Protein AF-A0A657PNZ0-F1 (afdb_monomer_lite)

Organism: NCBI:txid2548426

Structure (mmCIF, N/CA/C/O backbone):
data_AF-A0A657PNZ0-F1
#
_entry.id   AF-A0A657PNZ0-F1
#
loop_
_atom_site.group_PDB
_atom_site.id
_atom_site.type_symbol
_atom_site.label_atom_id
_atom_site.label_alt_id
_atom_site.label_comp_id
_atom_site.label_asym_id
_atom_site.label_entity_id
_atom_site.label_seq_id
_atom_site.pdbx_PDB_ins_code
_atom_site.Cartn_x
_atom_site.Cartn_y
_atom_site.Cartn_z
_atom_site.occupancy
_atom_site.B_iso_or_equiv
_atom_site.auth_seq_id
_atom_site.auth_comp_id
_atom_site.auth_asym_id
_atom_site.auth_atom_id
_atom_site.pdbx_PDB_model_num
ATOM 1 N N . PRO A 1 1 ? 2.898 -7.595 -14.607 1.00 86.19 1 PRO A N 1
ATOM 2 C CA . PRO A 1 1 ? 2.086 -7.488 -13.368 1.00 86.19 1 PRO A CA 1
ATOM 3 C C . PRO A 1 1 ? 1.712 -6.038 -13.023 1.00 86.19 1 PRO A C 1
ATOM 5 O O . PRO A 1 1 ? 0.545 -5.793 -12.738 1.00 86.19 1 PRO A O 1
ATOM 8 N N . TRP A 1 2 ? 2.651 -5.077 -13.080 1.00 91.25 2 TRP A N 1
ATOM 9 C CA . TRP A 1 2 ? 2.359 -3.686 -12.697 1.00 91.25 2 TRP A CA 1
ATOM 10 C C . TRP A 1 2 ? 1.338 -3.006 -13.599 1.00 91.25 2 TRP A C 1
ATOM 12 O O . TRP A 1 2 ? 0.412 -2.428 -13.062 1.00 91.25 2 TRP A O 1
ATOM 22 N N . ALA A 1 3 ? 1.444 -3.123 -14.927 1.00 89.12 3 ALA A N 1
ATOM 23 C CA . ALA A 1 3 ? 0.489 -2.495 -15.846 1.00 89.12 3 ALA A CA 1
ATOM 24 C C . ALA A 1 3 ? -0.962 -2.922 -15.556 1.00 89.12 3 ALA A C 1
ATOM 26 O O . ALA A 1 3 ? -1.798 -2.077 -15.271 1.00 89.12 3 ALA A O 1
ATOM 27 N N . GLU A 1 4 ? -1.235 -4.231 -15.511 1.00 91.00 4 GLU A N 1
ATOM 28 C CA . GLU A 1 4 ? -2.559 -4.767 -15.155 1.00 91.00 4 GLU A CA 1
ATOM 29 C C . GLU A 1 4 ? -3.035 -4.294 -13.776 1.00 91.00 4 GLU A C 1
ATOM 31 O O . GLU A 1 4 ? -4.192 -3.916 -13.613 1.00 91.00 4 GLU A O 1
ATOM 36 N N . THR A 1 5 ? -2.142 -4.302 -12.782 1.00 93.50 5 THR A N 1
ATOM 37 C CA . THR A 1 5 ? -2.485 -3.921 -11.404 1.00 93.50 5 THR A CA 1
ATOM 38 C C . THR A 1 5 ? -2.739 -2.418 -11.290 1.00 93.50 5 THR A C 1
ATOM 40 O O . THR A 1 5 ? -3.667 -2.018 -10.597 1.00 93.50 5 THR A O 1
ATOM 43 N N . LEU A 1 6 ? -1.970 -1.586 -11.998 1.00 92.12 6 LEU A N 1
ATOM 44 C CA . LEU A 1 6 ? -2.202 -0.147 -12.106 1.00 92.12 6 LEU A CA 1
ATOM 45 C C . LEU A 1 6 ? -3.529 0.121 -12.807 1.00 92.12 6 LEU A C 1
ATOM 47 O O . LEU A 1 6 ? -4.344 0.848 -12.262 1.00 92.12 6 LEU A O 1
ATOM 51 N N . THR A 1 7 ? -3.806 -0.513 -13.948 1.00 92.31 7 THR A N 1
ATOM 52 C CA . THR A 1 7 ? -5.093 -0.362 -14.642 1.00 92.31 7 THR A CA 1
ATOM 53 C C . THR A 1 7 ? -6.267 -0.762 -13.748 1.00 92.31 7 THR A C 1
ATOM 55 O O . THR A 1 7 ? -7.260 -0.040 -13.682 1.00 92.31 7 THR A O 1
ATOM 58 N N . ALA A 1 8 ? -6.154 -1.877 -13.021 1.00 92.44 8 ALA A N 1
ATOM 59 C CA . ALA A 1 8 ? -7.179 -2.306 -12.077 1.00 92.44 8 ALA A CA 1
ATOM 60 C C . ALA A 1 8 ? -7.349 -1.301 -10.926 1.00 92.44 8 ALA A C 1
ATOM 62 O O . ALA A 1 8 ? -8.474 -0.892 -10.642 1.00 92.44 8 ALA A O 1
ATOM 63 N N . ALA A 1 9 ? -6.252 -0.849 -10.312 1.00 92.19 9 ALA A N 1
ATOM 64 C CA . ALA A 1 9 ? -6.268 0.113 -9.211 1.00 92.19 9 ALA A CA 1
ATOM 65 C C . ALA A 1 9 ? -6.789 1.497 -9.636 1.00 92.19 9 ALA A C 1
ATOM 67 O O . ALA A 1 9 ? -7.493 2.143 -8.865 1.00 92.19 9 ALA A O 1
ATOM 68 N N . SER A 1 10 ? -6.486 1.945 -10.855 1.00 90.94 10 SER A N 1
ATOM 69 C CA . SER A 1 10 ? -6.935 3.224 -11.423 1.00 90.94 10 SER A CA 1
ATOM 70 C C . SER A 1 10 ? -8.339 3.159 -12.039 1.00 90.94 10 SER A C 1
ATOM 72 O O . SER A 1 10 ? -8.893 4.194 -12.400 1.00 90.94 10 SER A O 1
ATOM 74 N N . SER A 1 11 ? -8.944 1.972 -12.156 1.00 93.31 11 SER A N 1
ATOM 75 C CA . SER A 1 11 ? -10.342 1.832 -12.582 1.00 93.31 11 SER A CA 1
ATOM 76 C C . SER A 1 11 ? -11.304 2.454 -11.564 1.00 93.31 11 SER A C 1
ATOM 78 O O . SER A 1 11 ? -10.981 2.558 -10.383 1.00 93.31 11 SER A O 1
ATOM 80 N N . SER A 1 12 ? -12.525 2.801 -11.978 1.00 92.94 12 SER A N 1
ATOM 81 C CA . SER A 1 12 ? -13.552 3.329 -11.062 1.00 92.94 12 SER A CA 1
ATOM 82 C C . SER A 1 12 ? -13.819 2.401 -9.870 1.00 92.94 12 SER A C 1
ATOM 84 O O . SER A 1 12 ? -13.959 2.864 -8.739 1.00 92.94 12 SER A O 1
ATOM 86 N N . GLN A 1 13 ? -13.830 1.085 -10.103 1.00 94.75 13 GLN A N 1
ATOM 87 C CA . GLN A 1 13 ? -13.988 0.085 -9.050 1.00 94.75 13 GLN A CA 1
ATOM 88 C C . GLN A 1 13 ? -12.764 0.022 -8.125 1.00 94.75 13 GLN A C 1
ATOM 90 O O . GLN A 1 13 ? -12.925 -0.031 -6.906 1.00 94.75 13 GLN A O 1
ATOM 95 N N . GLY A 1 14 ? -11.550 0.047 -8.684 1.00 94.69 14 GLY A N 1
ATOM 96 C CA . GLY A 1 14 ? -10.308 0.062 -7.906 1.00 94.69 14 GLY A CA 1
ATOM 97 C C . GLY A 1 14 ? -10.187 1.312 -7.035 1.00 94.69 14 GLY A C 1
ATOM 98 O O . GLY A 1 14 ? -9.850 1.218 -5.857 1.00 94.69 14 GLY A O 1
ATOM 99 N N . GLN A 1 15 ? -10.567 2.468 -7.574 1.00 94.38 15 GLN A N 1
ATOM 100 C CA . GLN A 1 15 ? -10.616 3.732 -6.843 1.00 94.38 15 GLN A CA 1
ATOM 101 C C . GLN A 1 15 ? -11.634 3.692 -5.706 1.00 94.38 15 GLN A C 1
ATOM 103 O O . GLN A 1 15 ? -11.285 4.004 -4.572 1.00 94.38 15 GLN A O 1
ATOM 108 N N . ALA A 1 16 ? -12.852 3.206 -5.962 1.00 95.62 16 ALA A N 1
ATOM 109 C CA . ALA A 1 16 ? -13.857 3.043 -4.912 1.00 95.62 16 ALA A CA 1
ATOM 110 C C . ALA A 1 16 ? -13.376 2.113 -3.779 1.00 95.62 16 ALA A C 1
ATOM 112 O O . ALA A 1 16 ? -13.614 2.387 -2.598 1.00 95.62 16 ALA A O 1
ATOM 113 N N . PHE A 1 17 ? -12.662 1.035 -4.117 1.00 96.62 17 PHE A N 1
ATOM 114 C CA . PHE A 1 17 ? -12.047 0.137 -3.138 1.00 96.62 17 PHE A CA 1
ATOM 115 C C . PHE A 1 17 ? -10.968 0.845 -2.300 1.00 96.62 17 PHE A C 1
ATOM 117 O O . PHE A 1 17 ? -11.013 0.800 -1.067 1.00 96.62 17 PHE A O 1
ATOM 124 N N . LEU A 1 18 ? -10.026 1.541 -2.943 1.00 95.75 18 LEU A N 1
ATOM 125 C CA . LEU A 1 18 ? -8.942 2.251 -2.258 1.00 95.75 18 LEU A CA 1
ATOM 126 C C . LEU A 1 18 ? -9.456 3.428 -1.413 1.00 95.75 18 LEU A C 1
ATOM 128 O O . LEU A 1 18 ? -8.961 3.651 -0.307 1.00 95.75 18 LEU A O 1
ATOM 132 N N . ASP A 1 19 ? -10.487 4.137 -1.867 1.00 94.94 19 ASP A N 1
ATOM 133 C CA . ASP A 1 19 ? -11.139 5.195 -1.092 1.00 94.94 19 ASP A CA 1
ATOM 134 C C . ASP A 1 19 ? -11.899 4.643 0.117 1.00 94.94 19 ASP A C 1
ATOM 136 O O . ASP A 1 19 ? -11.891 5.254 1.188 1.00 94.94 19 ASP A O 1
ATOM 140 N N . THR A 1 20 ? -12.501 3.458 -0.004 1.00 95.81 20 THR A N 1
ATOM 141 C CA . THR A 1 20 ? -13.101 2.762 1.144 1.00 95.81 20 THR A CA 1
ATOM 142 C C . THR A 1 20 ? -12.033 2.431 2.185 1.00 95.81 20 THR A C 1
ATOM 144 O O . THR A 1 20 ? -12.210 2.719 3.370 1.00 95.81 20 THR A O 1
ATOM 147 N N . PHE A 1 21 ? -10.885 1.905 1.749 1.00 96.56 21 PHE A N 1
ATOM 148 C CA . PHE A 1 21 ? -9.746 1.661 2.633 1.00 96.56 21 PHE A CA 1
ATOM 149 C C . PHE A 1 21 ? -9.275 2.949 3.335 1.00 96.56 21 PHE A C 1
ATOM 151 O O . PHE A 1 21 ? -9.095 2.949 4.555 1.00 96.56 21 PHE A O 1
ATOM 158 N N . ARG A 1 22 ? -9.157 4.074 2.614 1.00 94.56 22 ARG A N 1
ATOM 159 C CA . ARG A 1 22 ? -8.825 5.384 3.212 1.00 94.56 22 ARG A CA 1
ATOM 160 C C . ARG A 1 22 ? -9.792 5.771 4.324 1.00 94.56 22 ARG A C 1
ATOM 162 O O . ARG A 1 22 ? -9.366 6.168 5.407 1.00 94.56 22 ARG A O 1
ATOM 169 N N . GLN A 1 23 ? -11.094 5.637 4.082 1.00 93.50 23 GLN A N 1
ATOM 170 C CA . GLN A 1 23 ? -12.116 5.981 5.072 1.00 93.50 23 GLN A CA 1
ATOM 171 C C . GLN A 1 23 ? -12.011 5.111 6.331 1.00 93.50 23 GLN A C 1
ATOM 173 O O . GLN A 1 23 ? -12.084 5.636 7.448 1.00 93.50 23 GLN A O 1
ATOM 178 N N . VAL A 1 24 ? -11.759 3.808 6.166 1.00 94.44 24 VAL A N 1
ATOM 179 C CA . VAL A 1 24 ? -11.509 2.893 7.290 1.00 94.44 24 VAL A CA 1
ATOM 180 C C . VAL A 1 24 ? -10.286 3.338 8.093 1.00 94.44 24 VAL A C 1
ATOM 182 O O . VAL A 1 24 ? -10.359 3.403 9.318 1.00 94.44 24 VAL A O 1
ATOM 185 N N . MET A 1 25 ? -9.191 3.722 7.431 1.00 93.62 25 MET A N 1
ATOM 186 C CA . MET A 1 25 ? -7.960 4.167 8.098 1.00 93.62 25 MET A CA 1
ATOM 187 C C . MET A 1 25 ? -8.097 5.510 8.833 1.00 93.62 25 MET A C 1
ATOM 189 O O . MET A 1 25 ? -7.360 5.761 9.789 1.00 93.62 25 MET A O 1
ATOM 193 N N . VAL A 1 26 ? -9.034 6.377 8.431 1.00 91.06 26 VAL A N 1
ATOM 194 C CA . VAL A 1 26 ? -9.308 7.658 9.112 1.00 91.06 26 VAL A CA 1
ATOM 195 C C . VAL A 1 26 ? -10.031 7.444 10.440 1.00 91.06 26 VAL A C 1
ATOM 197 O O . VAL A 1 26 ? -9.694 8.067 11.452 1.00 91.06 26 VAL A O 1
ATOM 200 N N . LYS A 1 27 ? -11.046 6.575 10.457 1.00 90.00 27 LYS A N 1
ATOM 201 C CA . LYS A 1 27 ? -11.859 6.325 11.651 1.00 90.00 27 LYS A CA 1
ATOM 202 C C . LYS A 1 27 ? -12.134 4.831 11.829 1.00 90.00 27 LYS A C 1
ATOM 204 O O . LYS A 1 27 ? -13.290 4.414 11.737 1.00 90.00 27 LYS A O 1
ATOM 209 N N . PRO A 1 28 ? -11.101 4.032 12.140 1.00 90.62 28 PRO A N 1
ATOM 210 C CA . PRO A 1 28 ? -11.305 2.613 12.328 1.00 90.62 28 PRO A CA 1
ATOM 211 C C . PRO A 1 28 ? -12.098 2.360 1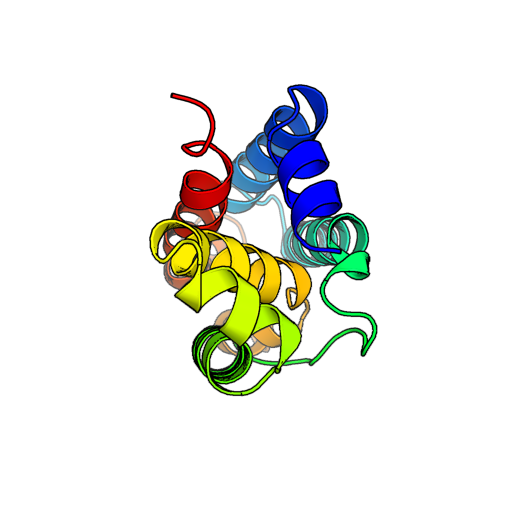3.617 1.00 90.62 28 PRO A C 1
ATOM 213 O O . PRO A 1 28 ? -11.844 3.019 14.635 1.00 90.62 28 PRO A O 1
ATOM 216 N N . PRO A 1 29 ? -13.066 1.428 13.598 1.00 87.94 29 PRO A N 1
ATOM 217 C CA . PRO A 1 29 ? -13.862 1.088 14.773 1.00 87.94 29 PRO A CA 1
ATOM 218 C C . PRO A 1 29 ? -13.037 0.338 15.830 1.00 87.94 29 PRO A C 1
ATOM 220 O O . PRO A 1 29 ? -13.167 0.624 17.019 1.00 87.94 29 PRO A O 1
ATOM 223 N N . ASN A 1 30 ? -12.165 -0.579 15.406 1.00 90.06 30 ASN A N 1
ATOM 224 C CA . ASN A 1 30 ? -11.263 -1.356 16.258 1.00 90.06 30 ASN A CA 1
ATOM 225 C C . ASN A 1 30 ? -10.013 -1.796 15.467 1.00 90.06 30 ASN A C 1
ATOM 227 O O . ASN A 1 30 ? -9.894 -1.497 14.278 1.00 90.06 30 ASN A O 1
ATOM 231 N N . GLN A 1 31 ? -9.083 -2.481 16.138 1.00 89.12 31 GLN A N 1
ATOM 232 C CA . GLN A 1 31 ? -7.821 -2.929 15.539 1.00 89.12 31 GLN A CA 1
ATOM 233 C C . GLN A 1 31 ? -8.011 -4.066 14.531 1.00 89.12 31 GLN A C 1
ATOM 235 O O . GLN A 1 31 ? -7.337 -4.069 13.503 1.00 89.12 31 GLN A O 1
ATOM 240 N N . ASP A 1 32 ? -8.961 -4.970 14.774 1.00 91.12 32 ASP A N 1
ATOM 241 C CA . ASP A 1 32 ? -9.247 -6.097 13.879 1.00 91.12 32 ASP A CA 1
ATOM 242 C C . ASP A 1 32 ? -9.676 -5.609 12.493 1.00 91.12 32 ASP A C 1
ATOM 244 O O . ASP A 1 32 ? -9.208 -6.106 11.474 1.00 91.12 32 ASP A O 1
ATOM 248 N N . VAL A 1 33 ? -10.507 -4.565 12.440 1.00 93.44 33 VAL A N 1
ATOM 249 C CA . VAL A 1 33 ? -10.930 -3.947 11.177 1.00 93.44 33 VAL A CA 1
ATOM 250 C C . VAL A 1 33 ? -9.755 -3.292 10.450 1.00 93.44 33 VAL A C 1
ATOM 252 O O . VAL A 1 33 ? -9.713 -3.334 9.224 1.00 93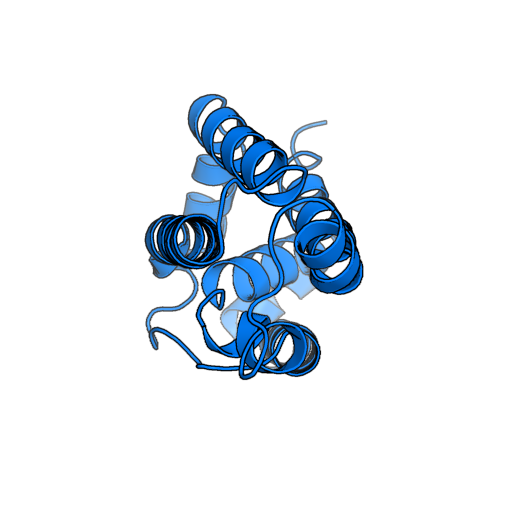.44 33 VAL A O 1
ATOM 255 N N . VAL A 1 34 ? -8.777 -2.729 11.168 1.00 93.94 34 VAL A N 1
ATOM 256 C CA . VAL A 1 34 ? -7.555 -2.195 10.540 1.00 93.94 34 VAL A CA 1
ATOM 257 C C . VAL A 1 34 ? -6.733 -3.328 9.938 1.00 93.94 34 VAL A C 1
ATOM 259 O O . VAL A 1 34 ? -6.329 -3.228 8.783 1.00 93.94 34 VAL A O 1
ATOM 262 N N . ALA A 1 35 ? -6.513 -4.410 10.688 1.00 94.12 35 ALA A N 1
ATOM 263 C CA . ALA A 1 35 ? -5.772 -5.572 10.206 1.00 94.12 35 ALA A CA 1
ATOM 264 C C . ALA A 1 35 ? -6.433 -6.175 8.954 1.00 94.12 35 ALA A C 1
ATOM 266 O O . ALA A 1 35 ? -5.777 -6.318 7.924 1.00 94.12 35 ALA A O 1
ATOM 267 N N . LEU A 1 36 ? -7.751 -6.398 8.995 1.00 96.12 36 LEU A N 1
ATOM 268 C CA . LEU A 1 36 ? -8.523 -6.895 7.854 1.00 96.12 36 LEU A CA 1
ATOM 269 C C . LEU A 1 36 ? -8.473 -5.949 6.648 1.00 96.12 36 LEU A C 1
ATOM 271 O O . LEU A 1 36 ? -8.400 -6.410 5.512 1.00 96.12 36 LEU A O 1
ATOM 275 N N . ALA A 1 37 ? -8.499 -4.633 6.869 1.00 96.94 37 ALA A N 1
ATOM 276 C CA . ALA A 1 37 ? -8.404 -3.656 5.789 1.00 96.94 37 ALA A CA 1
ATOM 277 C C . ALA A 1 37 ? -7.025 -3.685 5.106 1.00 96.94 37 ALA A C 1
ATOM 279 O O . ALA A 1 37 ? -6.952 -3.628 3.878 1.00 96.94 37 ALA A O 1
ATOM 280 N N . LEU A 1 38 ? -5.940 -3.816 5.877 1.00 97.25 38 LEU A N 1
ATOM 281 C CA . LEU A 1 38 ? -4.589 -3.989 5.335 1.00 97.25 38 LEU A CA 1
ATOM 282 C C . LEU A 1 38 ? -4.462 -5.299 4.551 1.00 97.25 38 LEU A C 1
ATOM 284 O O . LEU A 1 38 ? -3.965 -5.292 3.424 1.00 97.25 38 LEU A O 1
ATOM 288 N N . ASP A 1 39 ? -4.970 -6.399 5.110 1.00 97.12 39 ASP A N 1
ATOM 289 C CA . ASP A 1 39 ? -4.970 -7.711 4.460 1.00 97.12 39 ASP A CA 1
ATOM 290 C C . ASP A 1 39 ? -5.783 -7.703 3.157 1.00 97.12 39 ASP A C 1
ATOM 292 O O . ASP A 1 39 ? -5.366 -8.299 2.164 1.00 97.12 39 ASP A O 1
ATOM 296 N N . ALA A 1 40 ? -6.914 -6.991 3.124 1.00 97.62 40 ALA A N 1
ATOM 297 C CA . ALA A 1 40 ? -7.731 -6.843 1.925 1.00 97.62 40 ALA A CA 1
ATOM 298 C C . ALA A 1 40 ? -6.981 -6.103 0.808 1.00 97.62 40 ALA A C 1
ATOM 300 O O . ALA A 1 40 ? -7.024 -6.531 -0.347 1.00 97.62 40 ALA A O 1
ATOM 301 N N . VAL A 1 41 ? -6.258 -5.025 1.135 1.00 97.38 41 VAL A N 1
ATOM 302 C CA . VAL A 1 41 ? -5.416 -4.311 0.159 1.00 97.38 41 VAL A CA 1
ATOM 303 C C . VAL A 1 41 ? -4.270 -5.201 -0.326 1.00 97.38 41 VAL A C 1
ATOM 305 O O . VAL A 1 41 ? -4.055 -5.290 -1.537 1.00 97.38 41 VAL A O 1
ATOM 308 N N . ARG A 1 42 ? -3.589 -5.923 0.577 1.00 96.94 42 ARG A N 1
ATOM 309 C CA . ARG A 1 42 ? -2.558 -6.906 0.201 1.00 96.94 42 ARG A CA 1
ATOM 310 C C . ARG A 1 42 ? -3.114 -7.943 -0.769 1.00 96.94 42 ARG A C 1
ATOM 312 O O . ARG A 1 42 ? -2.515 -8.183 -1.814 1.00 96.94 42 ARG A O 1
ATOM 319 N N . ALA A 1 43 ? -4.258 -8.545 -0.449 1.00 96.00 43 ALA A N 1
ATOM 320 C CA . ALA A 1 43 ? -4.885 -9.564 -1.285 1.00 96.00 43 ALA A CA 1
ATOM 321 C C . ALA A 1 43 ? -5.242 -9.015 -2.674 1.00 96.00 43 ALA A C 1
ATOM 323 O O . ALA A 1 43 ? -4.933 -9.651 -3.687 1.00 96.00 43 ALA A O 1
ATOM 324 N N . HIS A 1 44 ? -5.816 -7.809 -2.727 1.00 94.94 44 HIS A N 1
ATOM 325 C CA . HIS A 1 44 ? -6.169 -7.127 -3.971 1.00 94.94 44 HIS A CA 1
ATOM 326 C C . HIS A 1 44 ? -4.947 -6.860 -4.868 1.00 94.94 44 HIS A C 1
ATOM 328 O O . HIS A 1 44 ? -5.039 -6.966 -6.089 1.00 94.94 44 HIS A O 1
ATOM 334 N N . LEU A 1 45 ? -3.788 -6.570 -4.268 1.00 95.81 45 LEU A N 1
ATOM 335 C CA . LEU A 1 45 ? -2.544 -6.234 -4.969 1.00 95.81 45 LEU A CA 1
ATOM 336 C C . LEU A 1 45 ? -1.517 -7.381 -4.994 1.00 95.81 45 LEU A C 1
ATOM 338 O O . LEU A 1 45 ? -0.367 -7.178 -5.378 1.00 95.81 45 LEU A O 1
ATOM 342 N N . SER A 1 46 ? -1.915 -8.604 -4.641 1.00 95.12 46 SER A N 1
ATOM 343 C CA . SER A 1 46 ? -1.020 -9.769 -4.512 1.00 95.12 46 SER A CA 1
ATOM 344 C C . SER A 1 46 ? -0.202 -10.083 -5.774 1.00 95.12 46 SER A C 1
ATOM 346 O O . SER A 1 46 ? 0.916 -10.587 -5.688 1.00 95.12 46 SER A O 1
ATOM 348 N N . ARG A 1 47 ? -0.697 -9.716 -6.964 1.00 94.44 47 ARG A N 1
ATOM 349 C CA . ARG A 1 47 ? -0.003 -9.923 -8.251 1.00 94.44 47 ARG A CA 1
ATOM 350 C C . ARG A 1 47 ? 1.355 -9.228 -8.358 1.00 94.44 47 ARG A C 1
ATOM 352 O O . ARG A 1 47 ? 2.189 -9.674 -9.143 1.00 94.44 47 ARG A O 1
ATOM 359 N N . VAL A 1 48 ? 1.572 -8.128 -7.635 1.00 94.44 48 VAL A N 1
ATOM 360 C CA . VAL A 1 48 ? 2.860 -7.406 -7.640 1.00 94.44 48 VAL A CA 1
ATOM 361 C C . VAL A 1 48 ? 3.805 -7.865 -6.528 1.00 94.44 48 VAL A C 1
ATOM 363 O O . VAL A 1 48 ? 4.907 -7.330 -6.419 1.00 94.44 48 VAL A O 1
ATOM 366 N N . ARG A 1 49 ? 3.392 -8.858 -5.728 1.00 94.88 49 ARG A N 1
ATOM 367 C CA . ARG A 1 49 ? 4.192 -9.505 -4.685 1.00 94.88 49 ARG A CA 1
ATOM 368 C C . ARG A 1 49 ? 3.897 -11.010 -4.624 1.00 94.88 49 ARG A C 1
ATOM 370 O O . ARG A 1 49 ? 3.260 -11.481 -3.681 1.00 94.88 49 ARG A O 1
ATOM 377 N N . PRO A 1 50 ? 4.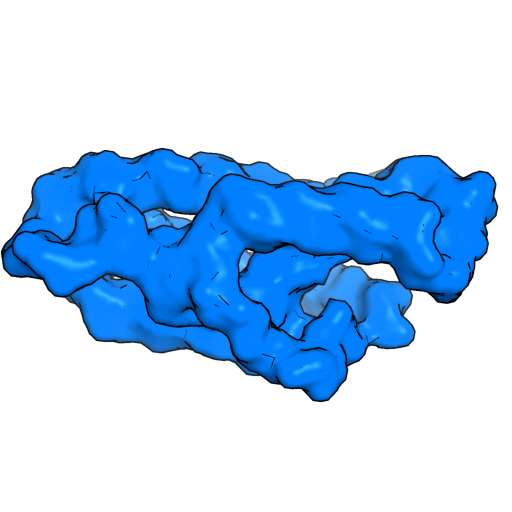347 -11.788 -5.625 1.00 92.94 50 PRO A N 1
ATOM 378 C CA . PRO A 1 50 ? 4.131 -13.235 -5.644 1.00 92.94 50 PRO A CA 1
ATOM 379 C C . PRO A 1 50 ? 4.856 -13.965 -4.502 1.00 92.94 50 PRO A C 1
ATOM 381 O O . PRO A 1 50 ? 4.532 -15.112 -4.215 1.00 92.94 50 PRO A O 1
ATOM 384 N N . GLU A 1 51 ? 5.806 -13.303 -3.836 1.00 93.44 51 GLU A N 1
ATOM 385 C CA . GLU A 1 51 ? 6.534 -13.836 -2.682 1.00 93.44 51 GLU A CA 1
ATOM 386 C C . GLU A 1 51 ? 5.662 -13.937 -1.414 1.00 93.44 51 GLU A C 1
ATOM 388 O O . GLU A 1 51 ? 6.030 -14.644 -0.479 1.00 93.44 51 GLU A O 1
ATOM 393 N N . GLY A 1 52 ? 4.503 -13.265 -1.382 1.00 93.25 52 GLY A N 1
ATOM 394 C CA . GLY A 1 52 ? 3.580 -13.270 -0.245 1.00 93.25 52 GLY A CA 1
ATOM 395 C C . GLY A 1 52 ? 3.804 -12.125 0.747 1.00 93.25 52 GLY A C 1
ATOM 396 O O . GLY A 1 52 ? 4.369 -11.091 0.402 1.00 93.25 52 GLY A O 1
ATOM 397 N N . ASP A 1 53 ? 3.295 -12.283 1.971 1.00 95.25 53 ASP A N 1
ATOM 398 C CA . ASP A 1 53 ? 3.410 -11.278 3.036 1.00 95.25 53 ASP A CA 1
ATOM 399 C C . ASP A 1 53 ? 4.869 -11.166 3.521 1.00 95.25 53 ASP A C 1
ATOM 401 O O . ASP A 1 53 ? 5.418 -12.163 3.994 1.00 95.25 53 ASP A O 1
ATOM 405 N N . PRO A 1 54 ? 5.512 -9.987 3.415 1.00 96.06 54 PRO A N 1
ATOM 406 C CA . PRO A 1 54 ? 6.888 -9.816 3.860 1.00 96.06 54 PRO A CA 1
ATOM 407 C C . PRO A 1 54 ? 7.015 -9.636 5.387 1.00 96.06 54 PRO A C 1
ATOM 409 O O . PRO A 1 54 ? 8.137 -9.651 5.886 1.00 96.06 54 PRO A O 1
ATOM 412 N N . ASP A 1 55 ? 5.908 -9.437 6.121 1.00 96.62 55 ASP A N 1
ATOM 413 C CA . ASP A 1 55 ? 5.864 -9.143 7.569 1.00 96.62 55 ASP A CA 1
ATOM 414 C C . ASP A 1 55 ? 6.843 -8.030 8.008 1.00 96.62 55 ASP A C 1
ATOM 416 O O . ASP A 1 55 ? 7.523 -8.112 9.033 1.00 96.62 55 ASP A O 1
ATOM 420 N N . LEU A 1 56 ? 6.920 -6.963 7.208 1.00 97.62 56 LEU A N 1
ATOM 421 C CA . LEU A 1 56 ? 7.782 -5.805 7.451 1.00 97.62 56 LEU A CA 1
ATOM 422 C C . LEU A 1 56 ? 7.019 -4.653 8.108 1.00 97.62 56 LEU A C 1
ATOM 424 O O . LEU A 1 56 ? 5.815 -4.475 7.906 1.00 97.62 56 LEU A O 1
ATOM 428 N N . ASP A 1 57 ? 7.741 -3.827 8.869 1.00 97.44 57 ASP A N 1
ATOM 429 C CA . ASP A 1 57 ? 7.218 -2.532 9.291 1.00 97.44 57 ASP A CA 1
ATOM 430 C C . ASP A 1 57 ? 7.185 -1.526 8.126 1.00 97.44 57 ASP A C 1
ATOM 432 O O . ASP A 1 57 ? 7.720 -1.758 7.038 1.00 97.44 57 ASP A O 1
ATOM 436 N N . TYR A 1 58 ? 6.507 -0.393 8.330 1.00 96.94 58 TYR A N 1
ATOM 437 C CA . TYR A 1 58 ? 6.306 0.574 7.251 1.00 96.94 58 TYR A CA 1
ATOM 438 C C . TYR A 1 58 ? 7.623 1.170 6.703 1.00 96.94 58 TYR A C 1
ATOM 440 O O . TYR A 1 58 ? 7.780 1.197 5.481 1.00 96.94 58 TYR A O 1
ATOM 448 N N . PRO A 1 59 ? 8.593 1.613 7.532 1.00 97.44 59 PRO A N 1
ATOM 449 C CA . PRO A 1 59 ? 9.896 2.054 7.030 1.00 97.44 59 PRO A CA 1
ATOM 450 C C . PRO A 1 59 ? 10.635 0.988 6.210 1.00 97.44 59 PRO A C 1
ATOM 452 O O . PRO A 1 59 ? 11.188 1.313 5.157 1.00 97.44 59 PRO A O 1
ATOM 455 N N . ALA A 1 60 ? 10.615 -0.274 6.645 1.00 98.19 60 ALA A N 1
ATOM 456 C CA . ALA A 1 60 ? 11.250 -1.366 5.917 1.00 98.19 60 ALA A CA 1
ATOM 457 C C . ALA A 1 60 ? 10.552 -1.659 4.579 1.00 98.19 60 ALA A C 1
ATOM 459 O O . ALA A 1 60 ? 11.238 -1.903 3.590 1.00 98.19 60 ALA A O 1
ATOM 460 N N . LEU A 1 61 ? 9.218 -1.552 4.498 1.00 98.00 61 LEU A N 1
ATOM 461 C CA . LEU A 1 61 ? 8.493 -1.649 3.221 1.00 98.00 61 LEU A CA 1
ATOM 462 C C . LEU A 1 61 ? 8.880 -0.543 2.238 1.00 98.00 61 LEU A C 1
ATOM 464 O O . LEU A 1 61 ? 9.009 -0.799 1.044 1.00 98.00 61 LEU A O 1
ATOM 468 N N . VAL A 1 62 ? 9.058 0.689 2.721 1.00 98.38 62 VAL A N 1
ATOM 469 C CA . VAL A 1 62 ? 9.491 1.807 1.869 1.00 98.38 62 VAL A CA 1
ATOM 470 C C . VAL A 1 62 ? 10.895 1.549 1.321 1.00 98.38 62 VAL A C 1
ATOM 472 O O . VAL A 1 62 ? 11.130 1.747 0.129 1.00 98.38 62 VAL A O 1
ATOM 475 N N . ALA A 1 63 ? 11.815 1.078 2.167 1.00 98.38 63 ALA A N 1
ATOM 476 C CA . ALA A 1 63 ? 13.167 0.725 1.746 1.00 98.38 63 ALA A CA 1
ATOM 477 C C . ALA A 1 63 ? 13.171 -0.441 0.742 1.00 98.38 63 ALA A C 1
ATOM 479 O O . ALA A 1 63 ? 13.826 -0.349 -0.295 1.00 98.38 63 ALA A O 1
ATOM 480 N N . GLU A 1 64 ? 12.391 -1.494 1.004 1.00 98.12 64 GLU A N 1
ATOM 481 C CA . GLU A 1 64 ? 12.254 -2.646 0.106 1.00 98.12 64 GLU A CA 1
ATOM 482 C C . GLU A 1 64 ? 11.674 -2.245 -1.250 1.00 98.12 64 GLU A C 1
ATOM 484 O O . GLU A 1 64 ? 12.166 -2.691 -2.281 1.00 98.12 64 GLU A O 1
ATOM 489 N N . ALA A 1 65 ? 10.680 -1.357 -1.281 1.00 98.00 65 ALA A N 1
ATOM 490 C CA . ALA A 1 65 ? 10.098 -0.874 -2.526 1.00 98.00 65 ALA A CA 1
ATOM 491 C C . ALA A 1 65 ? 11.098 -0.069 -3.374 1.00 98.00 65 ALA A C 1
ATOM 493 O O . ALA A 1 65 ? 11.137 -0.233 -4.595 1.00 98.00 65 ALA A O 1
ATOM 494 N N . ALA A 1 66 ? 11.923 0.767 -2.738 1.00 97.88 66 ALA A N 1
ATOM 495 C CA . ALA A 1 66 ? 12.980 1.512 -3.419 1.00 97.88 66 ALA A CA 1
ATOM 496 C C . ALA A 1 66 ? 14.099 0.587 -3.931 1.00 97.88 66 ALA A C 1
ATOM 498 O O . ALA A 1 66 ? 14.606 0.763 -5.039 1.00 97.88 66 ALA A O 1
ATOM 499 N N . GLU A 1 67 ? 14.473 -0.429 -3.150 1.00 97.69 67 GLU A N 1
ATOM 500 C CA . GLU A 1 67 ? 15.427 -1.450 -3.584 1.00 97.69 67 GLU A CA 1
ATOM 501 C C . GLU A 1 67 ? 14.873 -2.266 -4.757 1.00 97.69 67 GLU A C 1
ATOM 503 O O . GLU A 1 67 ? 15.585 -2.525 -5.728 1.00 97.69 67 GLU A O 1
ATOM 508 N N . TYR A 1 68 ? 13.586 -2.608 -4.710 1.00 96.06 68 TYR A N 1
ATOM 509 C CA . TYR A 1 68 ? 12.898 -3.339 -5.763 1.00 96.06 68 TYR A CA 1
ATOM 510 C C . TYR A 1 68 ? 12.947 -2.591 -7.099 1.00 96.06 68 TYR A C 1
ATOM 512 O O . TYR A 1 68 ? 13.348 -3.170 -8.105 1.00 96.06 68 TYR A O 1
ATOM 520 N N . THR A 1 69 ? 12.642 -1.289 -7.121 1.00 95.94 69 THR A N 1
ATOM 521 C CA . THR A 1 69 ? 12.737 -0.478 -8.351 1.00 95.94 69 THR A CA 1
ATOM 522 C C . THR A 1 69 ? 14.169 -0.197 -8.806 1.00 95.94 69 THR A C 1
ATOM 524 O O . THR A 1 69 ? 14.363 0.281 -9.922 1.00 95.94 69 THR A O 1
ATOM 527 N N . ALA A 1 70 ? 15.175 -0.476 -7.973 1.00 95.00 70 ALA A N 1
ATOM 528 C CA . ALA A 1 70 ? 16.588 -0.337 -8.319 1.00 95.00 70 ALA A CA 1
ATOM 529 C C . ALA A 1 70 ? 17.245 -1.652 -8.774 1.00 95.00 70 ALA A C 1
ATOM 531 O O . ALA A 1 70 ? 18.245 -1.611 -9.489 1.00 95.00 70 ALA A O 1
ATOM 532 N N . ARG A 1 71 ? 16.732 -2.810 -8.337 1.00 94.94 71 ARG A N 1
ATOM 533 C CA . ARG A 1 71 ? 17.395 -4.113 -8.527 1.00 94.94 71 ARG A CA 1
ATOM 534 C C . ARG A 1 71 ? 16.575 -5.146 -9.280 1.00 94.94 71 ARG A C 1
ATOM 536 O O . ARG A 1 71 ? 17.174 -5.993 -9.943 1.00 94.94 71 ARG A O 1
ATOM 543 N N . ASP A 1 72 ? 15.245 -5.116 -9.194 1.00 95.88 72 ASP A N 1
ATOM 544 C CA . ASP A 1 72 ? 14.439 -6.012 -10.018 1.00 95.88 72 ASP A CA 1
ATOM 545 C C . ASP A 1 72 ? 14.599 -5.603 -11.480 1.00 95.88 72 ASP A C 1
ATOM 547 O O . ASP A 1 72 ? 14.310 -4.469 -11.862 1.00 95.88 72 ASP A O 1
ATOM 551 N N . ARG A 1 73 ? 15.079 -6.538 -12.304 1.00 94.69 73 ARG A N 1
ATOM 552 C CA . ARG A 1 73 ? 15.414 -6.266 -13.703 1.00 94.69 73 ARG A CA 1
ATOM 553 C C . ARG A 1 73 ? 14.237 -5.654 -14.461 1.00 94.69 73 ARG A C 1
ATOM 555 O O . ARG A 1 73 ? 14.422 -4.679 -15.179 1.00 94.69 73 ARG A O 1
ATOM 562 N N . ARG A 1 74 ? 13.035 -6.215 -14.302 1.00 93.31 74 ARG A N 1
ATOM 563 C CA . ARG A 1 74 ? 11.851 -5.763 -15.040 1.00 93.31 74 ARG A CA 1
ATOM 564 C C . ARG A 1 74 ? 11.360 -4.415 -14.515 1.00 93.31 74 ARG A C 1
ATOM 566 O O . ARG A 1 74 ? 10.939 -3.583 -15.310 1.00 93.31 74 ARG A O 1
ATOM 573 N N . ALA A 1 75 ? 11.418 -4.191 -13.202 1.00 93.31 75 ALA A N 1
ATOM 574 C CA . ALA A 1 75 ? 11.031 -2.915 -12.608 1.00 93.31 75 ALA A CA 1
ATOM 575 C C . ALA A 1 75 ? 11.984 -1.801 -13.054 1.00 93.31 75 ALA A C 1
ATOM 577 O O . ALA A 1 75 ? 11.526 -0.733 -13.455 1.00 93.31 7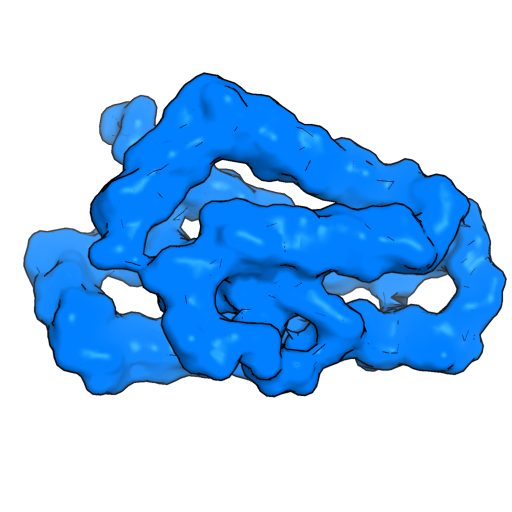5 ALA A O 1
ATOM 578 N N . CYS A 1 76 ? 13.289 -2.082 -13.039 1.00 94.25 76 CYS A N 1
ATOM 579 C CA . CYS A 1 76 ? 14.336 -1.179 -13.499 1.00 94.25 76 CYS A CA 1
ATOM 580 C C . CYS A 1 76 ? 14.137 -0.810 -14.977 1.00 94.25 76 CYS A C 1
ATOM 582 O O . CYS A 1 76 ? 13.986 0.366 -15.290 1.00 94.25 76 CYS A O 1
ATOM 584 N N . GLU A 1 77 ? 13.976 -1.803 -15.863 1.00 94.75 77 GLU A N 1
ATOM 585 C CA . GLU A 1 77 ? 13.699 -1.583 -17.293 1.00 94.75 77 GLU A CA 1
ATOM 586 C C . GLU A 1 77 ? 12.444 -0.709 -17.516 1.00 94.75 77 GLU A C 1
ATOM 588 O O . GLU A 1 77 ? 12.453 0.200 -18.348 1.00 94.75 77 GLU A O 1
ATOM 593 N N . CYS A 1 78 ? 11.360 -0.929 -16.758 1.00 92.75 78 CYS A N 1
ATOM 594 C CA . CYS A 1 78 ? 10.159 -0.091 -16.843 1.00 92.75 78 CYS A CA 1
ATOM 595 C C . CYS A 1 78 ? 10.407 1.357 -16.396 1.00 92.75 78 CYS A C 1
ATOM 597 O O . CYS A 1 78 ? 9.887 2.287 -17.015 1.00 92.75 78 CYS A O 1
ATOM 599 N N . VAL A 1 79 ? 11.164 1.552 -15.316 1.00 94.88 79 VAL A N 1
ATOM 600 C CA . VAL A 1 79 ? 11.469 2.881 -14.777 1.00 94.88 79 VAL A CA 1
ATOM 601 C C . VAL A 1 79 ? 12.449 3.639 -15.671 1.00 94.88 79 VAL A C 1
ATOM 603 O O . VAL A 1 79 ? 12.288 4.845 -15.833 1.00 94.88 79 VAL A O 1
ATOM 606 N N . ASP A 1 80 ? 13.408 2.961 -16.294 1.00 94.62 80 ASP A N 1
ATOM 607 C CA . ASP A 1 80 ? 14.345 3.581 -17.234 1.00 94.62 80 ASP A CA 1
ATOM 608 C C . ASP A 1 80 ? 13.626 4.096 -18.489 1.00 94.62 80 ASP A C 1
ATOM 610 O O . ASP A 1 80 ? 13.917 5.190 -18.974 1.00 94.62 80 ASP A O 1
ATOM 614 N N . LEU A 1 81 ? 12.638 3.344 -18.987 1.00 94.75 81 LEU A N 1
ATOM 615 C CA . LEU A 1 81 ? 11.812 3.756 -20.126 1.00 94.75 81 LEU A CA 1
ATOM 616 C C . LEU A 1 81 ? 10.810 4.863 -19.771 1.00 94.75 81 LEU A C 1
ATOM 618 O O . LEU A 1 81 ? 10.490 5.699 -20.615 1.00 94.75 81 LEU A O 1
ATOM 622 N N . MET A 1 82 ? 10.291 4.865 -18.542 1.00 93.44 82 MET A N 1
ATOM 623 C CA . MET A 1 82 ? 9.313 5.846 -18.073 1.00 93.44 82 MET A CA 1
ATOM 624 C C . MET A 1 82 ? 9.573 6.199 -16.599 1.00 93.44 82 MET A C 1
ATOM 626 O O . MET A 1 82 ? 8.932 5.638 -15.703 1.00 93.44 82 MET A O 1
ATOM 630 N N . PRO A 1 83 ? 10.456 7.179 -16.317 1.00 92.25 83 PRO A N 1
ATOM 631 C CA . PRO A 1 83 ? 10.843 7.535 -14.947 1.00 92.25 83 PRO A CA 1
ATOM 632 C C . PRO A 1 83 ? 9.667 7.917 -14.040 1.00 92.25 83 PRO A C 1
ATOM 634 O O . PRO A 1 83 ? 9.706 7.679 -12.831 1.00 92.25 83 PRO A O 1
ATOM 637 N N . GLY A 1 84 ? 8.584 8.445 -14.624 1.00 90.25 84 GLY A N 1
ATOM 638 C CA . GLY A 1 84 ? 7.342 8.766 -13.916 1.00 90.25 84 GLY A CA 1
ATOM 639 C C . GLY A 1 84 ? 6.659 7.563 -13.246 1.00 90.25 84 GLY A C 1
ATOM 640 O O . GLY A 1 84 ? 5.927 7.751 -12.276 1.00 90.25 84 GLY A O 1
ATOM 641 N N . LEU A 1 85 ? 6.933 6.327 -13.689 1.00 91.88 85 LEU A N 1
ATOM 642 C CA . LEU A 1 85 ? 6.348 5.112 -13.107 1.00 91.88 85 LEU A CA 1
ATOM 643 C C . LEU A 1 85 ? 6.987 4.699 -11.779 1.00 91.88 85 LEU A C 1
ATOM 645 O O . LEU A 1 85 ? 6.371 3.931 -11.039 1.00 91.88 85 LEU A O 1
ATOM 649 N N . ARG A 1 86 ? 8.184 5.202 -11.438 1.00 95.38 86 ARG A N 1
ATOM 650 C CA . ARG A 1 86 ? 8.911 4.791 -10.222 1.00 95.38 86 ARG A CA 1
ATOM 651 C C . ARG A 1 86 ? 8.033 4.894 -8.978 1.00 95.38 86 ARG A C 1
ATOM 653 O O . ARG A 1 86 ? 7.843 3.910 -8.269 1.00 95.38 86 ARG A O 1
ATOM 660 N N . GLY A 1 87 ? 7.418 6.059 -8.769 1.00 95.12 87 GLY A N 1
ATOM 661 C CA . GLY A 1 87 ? 6.569 6.297 -7.604 1.00 95.12 87 GLY A CA 1
ATOM 662 C C . GLY A 1 87 ? 5.313 5.421 -7.572 1.00 95.12 87 GLY A C 1
ATOM 663 O O . GLY A 1 87 ? 4.835 5.086 -6.489 1.00 95.12 87 GLY A O 1
ATOM 664 N N . GLN A 1 88 ? 4.784 5.026 -8.732 1.00 95.44 88 GLN A N 1
ATOM 665 C CA . GLN A 1 88 ? 3.623 4.141 -8.835 1.00 95.44 88 GLN A CA 1
ATOM 666 C C . GLN A 1 88 ? 3.988 2.691 -8.518 1.00 95.44 88 GLN A C 1
ATOM 668 O O . GLN A 1 88 ? 3.288 2.046 -7.739 1.00 95.44 88 GLN A O 1
ATOM 673 N N . ILE A 1 89 ? 5.106 2.199 -9.059 1.00 95.88 89 ILE A N 1
ATOM 674 C CA . ILE A 1 89 ? 5.608 0.848 -8.785 1.00 95.88 89 ILE A CA 1
ATOM 675 C C . ILE A 1 89 ? 5.976 0.711 -7.305 1.00 95.88 89 ILE A C 1
ATOM 677 O O . ILE A 1 89 ? 5.571 -0.262 -6.673 1.00 95.88 89 ILE A O 1
ATOM 681 N N . GLU A 1 90 ? 6.653 1.706 -6.726 1.00 97.56 90 GLU A N 1
ATOM 682 C CA . GLU A 1 90 ? 6.960 1.729 -5.292 1.00 97.56 90 GLU A CA 1
ATOM 683 C C . GLU A 1 90 ? 5.685 1.724 -4.445 1.00 97.56 90 GLU A C 1
ATOM 685 O O . GLU A 1 90 ? 5.574 0.946 -3.502 1.00 97.56 90 GLU A O 1
ATOM 690 N N . SER A 1 91 ? 4.682 2.530 -4.810 1.00 97.62 91 SER A N 1
ATOM 691 C CA . SER A 1 91 ? 3.406 2.576 -4.081 1.00 97.62 91 SER A CA 1
ATOM 692 C C . SER A 1 91 ? 2.658 1.247 -4.155 1.00 97.62 91 SER A C 1
ATOM 694 O O . SER A 1 91 ? 2.160 0.773 -3.138 1.00 97.62 91 SER A O 1
ATOM 696 N N . LEU A 1 92 ? 2.618 0.605 -5.326 1.00 96.75 92 LEU A N 1
ATOM 697 C CA . LEU A 1 92 ? 2.064 -0.742 -5.467 1.00 96.75 92 LEU A CA 1
ATOM 698 C C . LEU A 1 92 ? 2.829 -1.758 -4.616 1.00 96.75 92 LEU A C 1
ATOM 700 O O . LEU A 1 92 ? 2.212 -2.584 -3.944 1.00 96.75 92 LEU A O 1
ATOM 704 N N . ARG A 1 93 ? 4.164 -1.687 -4.608 1.00 97.44 93 ARG A N 1
ATOM 705 C CA . ARG A 1 93 ? 5.006 -2.602 -3.835 1.00 97.44 93 ARG A CA 1
ATOM 706 C C . ARG A 1 93 ? 4.782 -2.427 -2.329 1.00 97.44 93 ARG A C 1
ATOM 708 O O . ARG A 1 93 ? 4.578 -3.429 -1.647 1.00 97.44 93 ARG A O 1
ATOM 715 N N . ILE A 1 94 ? 4.683 -1.193 -1.831 1.00 98.31 94 ILE A N 1
ATOM 716 C CA . ILE A 1 94 ? 4.339 -0.890 -0.430 1.00 98.31 94 ILE A CA 1
ATOM 717 C C . ILE A 1 94 ? 2.942 -1.418 -0.083 1.00 98.31 94 ILE A C 1
ATOM 719 O O . ILE A 1 94 ? 2.789 -2.165 0.880 1.00 98.31 94 ILE A O 1
ATOM 723 N N . LEU A 1 95 ? 1.920 -1.073 -0.875 1.00 97.81 95 LEU A N 1
ATOM 724 C CA . LEU A 1 95 ? 0.530 -1.452 -0.592 1.00 97.81 95 LEU A CA 1
ATOM 725 C C . LEU A 1 95 ? 0.307 -2.976 -0.669 1.00 97.81 95 LEU A C 1
ATOM 727 O O . LEU A 1 95 ? -0.484 -3.529 0.089 1.00 97.81 95 LEU A O 1
ATOM 731 N N . SER A 1 96 ? 1.041 -3.675 -1.536 1.00 97.69 96 SER A N 1
ATOM 732 C CA . SER A 1 96 ? 1.031 -5.145 -1.595 1.00 97.69 96 SER A CA 1
ATOM 733 C C . SER A 1 96 ? 1.774 -5.824 -0.440 1.00 97.69 96 SER A C 1
ATOM 735 O O . SER A 1 96 ? 1.666 -7.033 -0.283 1.00 97.69 96 SER A O 1
ATOM 737 N N . GLY A 1 97 ? 2.558 -5.081 0.345 1.00 97.69 97 GLY A N 1
ATOM 738 C CA . GLY A 1 97 ? 3.268 -5.589 1.521 1.00 97.69 97 GLY A CA 1
ATOM 739 C C . GLY A 1 97 ? 2.561 -5.295 2.843 1.00 97.69 97 GLY A C 1
ATOM 740 O O . GLY A 1 97 ? 3.134 -5.543 3.898 1.00 97.69 97 GLY A O 1
ATOM 741 N N . LEU A 1 98 ? 1.349 -4.731 2.810 1.00 97.50 98 LEU A N 1
ATOM 742 C CA . LEU A 1 98 ? 0.601 -4.420 4.026 1.00 97.50 98 LEU A CA 1
ATOM 743 C C . LEU A 1 98 ? 0.192 -5.696 4.769 1.00 97.50 98 LEU A C 1
ATOM 745 O O . LEU A 1 98 ? -0.128 -6.720 4.170 1.00 97.50 98 LEU A O 1
ATOM 749 N N . GLY A 1 99 ? 0.167 -5.615 6.094 1.00 94.25 99 GLY A N 1
ATOM 750 C CA . GLY A 1 99 ? -0.161 -6.735 6.966 1.00 94.25 99 GLY A CA 1
ATOM 751 C C . GLY A 1 99 ? 0.044 -6.373 8.428 1.00 94.25 99 GLY A C 1
ATOM 752 O O . GLY A 1 99 ? 0.152 -5.198 8.786 1.00 94.25 99 GLY A O 1
ATOM 753 N N . TYR A 1 100 ? 0.132 -7.376 9.297 1.00 92.81 100 TYR A N 1
ATOM 754 C CA . TYR A 1 100 ? 0.334 -7.118 10.722 1.00 92.81 100 TYR A CA 1
ATOM 755 C C . TYR A 1 100 ? 1.704 -6.482 11.028 1.00 92.81 100 TYR A C 1
ATOM 757 O O . TYR A 1 100 ? 1.807 -5.682 11.962 1.00 92.81 100 TYR A O 1
ATOM 765 N N . GLY A 1 101 ? 2.730 -6.749 10.210 1.00 95.31 101 GLY A N 1
ATOM 766 C CA . GLY A 1 101 ? 4.066 -6.154 10.329 1.00 95.31 101 GLY A CA 1
ATOM 767 C C . GLY A 1 101 ? 4.047 -4.629 10.462 1.00 95.31 101 GLY A C 1
ATOM 768 O O . GLY A 1 101 ? 4.668 -4.086 11.377 1.00 95.31 101 GLY A O 1
ATOM 769 N N . VAL A 1 102 ? 3.235 -3.931 9.654 1.00 95.50 102 VAL A N 1
ATOM 770 C CA . VAL A 1 102 ? 3.129 -2.460 9.712 1.00 95.50 102 VAL A CA 1
ATOM 771 C C . VAL A 1 102 ? 2.388 -1.954 10.949 1.00 95.50 102 VAL A C 1
ATOM 773 O O . VAL A 1 102 ? 2.647 -0.841 11.403 1.00 95.50 102 VAL A O 1
ATOM 776 N N . LEU A 1 103 ? 1.486 -2.756 11.522 1.00 93.12 103 LEU A N 1
ATOM 777 C CA . LEU A 1 103 ? 0.744 -2.402 12.735 1.00 93.12 103 LEU A CA 1
ATOM 778 C C . LEU A 1 103 ? 1.548 -2.655 14.002 1.00 93.12 103 LEU A C 1
ATOM 780 O O . LEU A 1 103 ? 1.334 -1.974 15.005 1.00 93.12 103 LEU A O 1
ATOM 784 N N . ARG A 1 104 ? 2.472 -3.616 13.975 1.00 92.62 104 ARG A N 1
ATOM 785 C CA . ARG A 1 104 ? 3.211 -4.088 15.149 1.00 92.62 104 ARG A CA 1
ATOM 786 C C . ARG A 1 104 ? 3.897 -2.954 15.932 1.00 92.62 104 ARG A C 1
ATOM 788 O O . ARG A 1 104 ? 3.671 -2.890 17.140 1.00 92.62 104 ARG A O 1
ATOM 795 N N . PRO A 1 105 ? 4.630 -2.000 15.322 1.00 91.88 105 PRO A N 1
ATOM 796 C CA . PRO A 1 105 ? 5.250 -0.901 16.074 1.00 91.88 105 PRO A CA 1
ATOM 797 C C . PRO A 1 105 ? 4.236 0.065 16.703 1.00 91.88 105 PRO A C 1
ATOM 799 O O . PRO A 1 105 ? 4.555 0.806 17.630 1.00 91.88 105 PRO A O 1
ATOM 802 N N . VAL A 1 106 ? 3.006 0.077 16.190 1.00 89.56 106 VAL A N 1
ATOM 803 C CA . VAL A 1 106 ? 1.967 1.044 16.550 1.00 89.56 106 VAL A CA 1
ATOM 804 C C . VAL A 1 106 ? 0.999 0.480 17.598 1.00 89.56 106 VAL A C 1
ATOM 806 O O . VAL A 1 106 ? 0.587 1.195 18.527 1.00 89.56 106 VAL A O 1
ATOM 809 N N . LEU A 1 107 ? 0.641 -0.800 17.454 1.00 84.75 107 LEU A N 1
ATOM 810 C CA . LEU A 1 107 ? -0.487 -1.436 18.133 1.00 84.75 107 LEU A CA 1
ATOM 811 C C . LEU A 1 107 ? -0.148 -2.696 18.947 1.00 84.75 107 LEU A C 1
ATOM 813 O O . LEU A 1 107 ? -0.999 -3.072 19.743 1.00 84.75 107 LEU A O 1
ATOM 817 N N . ARG A 1 108 ? 1.046 -3.310 18.827 1.00 79.12 108 ARG A N 1
ATOM 818 C CA . ARG A 1 108 ? 1.368 -4.635 19.424 1.00 79.12 108 ARG A CA 1
ATOM 819 C C . ARG A 1 108 ? 0.919 -4.814 20.880 1.00 79.12 108 ARG A C 1
ATOM 821 O O . ARG A 1 108 ? 0.339 -5.841 21.198 1.00 79.12 108 ARG A O 1
ATOM 828 N N . ASP A 1 109 ? 1.161 -3.819 21.729 1.00 77.44 109 ASP A N 1
ATOM 829 C CA . ASP A 1 109 ? 0.807 -3.858 23.158 1.00 77.44 109 ASP A CA 1
ATOM 830 C C . ASP A 1 109 ? -0.264 -2.814 23.510 1.00 77.44 109 ASP A C 1
ATOM 832 O O . ASP A 1 109 ? -0.335 -2.291 24.623 1.00 77.44 109 ASP A O 1
ATOM 836 N N . SER A 1 110 ? -1.074 -2.420 22.527 1.00 77.75 110 SER A N 1
ATOM 837 C CA . SER A 1 110 ? -2.034 -1.343 22.687 1.00 77.75 110 SER A CA 1
ATOM 838 C C . SER A 1 110 ? -3.448 -1.880 22.835 1.00 77.75 110 SER A C 1
ATOM 840 O O . SER A 1 110 ? -4.001 -2.448 21.909 1.00 77.75 110 SER A O 1
ATOM 842 N N . THR A 1 111 ? -4.104 -1.562 23.947 1.00 79.50 111 THR A N 1
ATOM 843 C CA . THR A 1 111 ? -5.569 -1.660 24.086 1.00 79.50 111 THR A CA 1
ATOM 844 C C . THR A 1 111 ? -6.270 -0.377 23.628 1.00 79.50 111 THR A C 1
ATOM 846 O O . THR A 1 111 ? -7.421 -0.116 23.978 1.00 79.50 111 THR A O 1
ATOM 849 N N . ALA A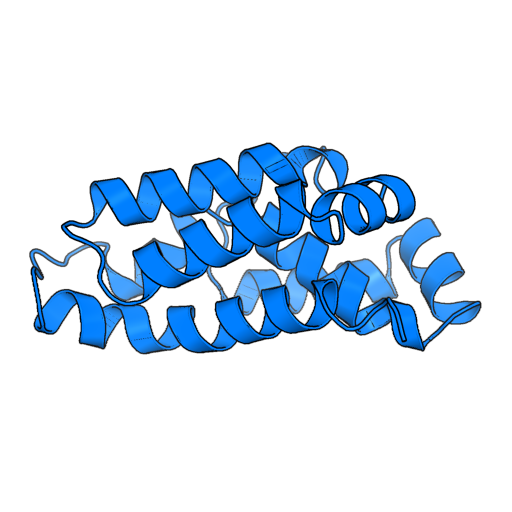 1 112 ? -5.565 0.482 22.881 1.00 82.69 112 ALA A N 1
ATOM 850 C CA . ALA A 1 112 ? -6.098 1.768 22.474 1.00 82.69 112 ALA A CA 1
ATOM 851 C C . ALA A 1 112 ? -7.321 1.577 21.578 1.00 82.69 112 ALA A C 1
ATOM 853 O O . ALA A 1 112 ? -7.265 0.878 20.568 1.00 82.69 112 ALA A O 1
ATOM 854 N N . ILE A 1 113 ? -8.389 2.284 21.933 1.00 82.00 113 ILE A N 1
ATOM 855 C CA . ILE A 1 113 ? -9.637 2.372 21.179 1.00 82.00 113 ILE A CA 1
ATOM 856 C C . ILE A 1 113 ? -9.947 3.836 20.855 1.00 82.00 113 ILE A C 1
ATOM 858 O O . ILE A 1 113 ? -9.364 4.765 21.428 1.00 82.00 113 ILE A O 1
ATOM 862 N N . GLY A 1 114 ? -10.866 4.057 19.915 1.00 85.56 114 GLY A N 1
ATOM 863 C CA . GLY A 1 114 ? -11.374 5.387 19.590 1.00 85.56 114 GLY A CA 1
ATOM 864 C C . GLY A 1 114 ? -10.265 6.398 19.267 1.00 85.56 114 GLY A C 1
ATOM 865 O O . GLY A 1 114 ? -9.434 6.180 18.386 1.00 85.56 114 GLY A O 1
ATOM 866 N N . SER A 1 115 ? -10.269 7.538 19.959 1.00 88.06 115 SER A N 1
ATOM 867 C CA . SER A 1 115 ? -9.364 8.668 19.695 1.00 88.06 115 SER A CA 1
ATOM 868 C C . SER A 1 115 ? -7.886 8.327 19.884 1.00 88.06 115 SER A C 1
ATOM 870 O O . SER A 1 115 ? -7.052 8.796 19.111 1.00 88.06 115 SER A O 1
ATOM 872 N N . LEU A 1 116 ? -7.561 7.486 20.871 1.00 89.31 116 LEU A N 1
ATOM 873 C CA . LEU A 1 116 ? -6.180 7.085 21.139 1.00 89.31 116 LEU A CA 1
ATOM 874 C C . LEU A 1 116 ?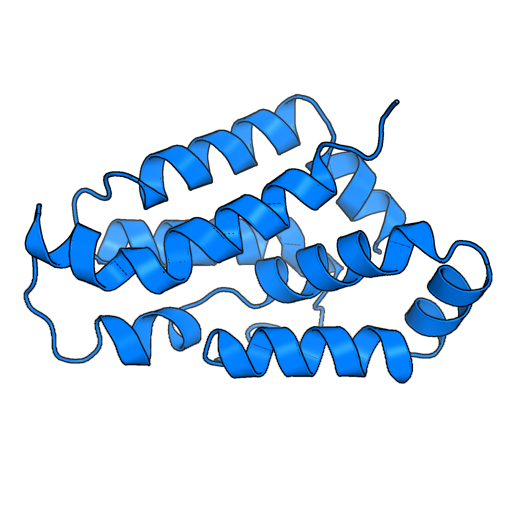 -5.639 6.175 20.028 1.00 89.31 116 LEU A C 1
ATOM 876 O O . LEU A 1 116 ? -4.507 6.362 19.586 1.00 89.31 116 LEU A O 1
ATOM 880 N N . MET A 1 117 ? -6.465 5.249 19.529 1.00 91.44 117 MET A N 1
ATOM 881 C CA . MET A 1 117 ? -6.109 4.384 18.399 1.00 91.44 117 MET A CA 1
ATOM 882 C C . MET A 1 117 ? -5.856 5.205 17.131 1.00 91.44 117 MET A C 1
ATOM 884 O O . MET A 1 117 ? -4.843 5.011 16.466 1.00 91.44 117 MET A O 1
ATOM 888 N N . ARG A 1 118 ? -6.721 6.189 16.837 1.00 91.00 118 ARG A N 1
ATOM 889 C CA . ARG A 1 118 ? -6.537 7.098 15.690 1.00 91.00 118 ARG A CA 1
ATOM 890 C C . ARG A 1 118 ? -5.225 7.877 15.768 1.00 91.00 118 ARG A C 1
ATOM 892 O O . ARG A 1 118 ? -4.515 7.970 14.774 1.00 91.00 118 ARG A O 1
ATOM 899 N N . LYS A 1 119 ? -4.868 8.391 16.951 1.00 91.38 119 LYS A N 1
ATOM 900 C CA . LYS A 1 119 ? -3.591 9.094 17.160 1.00 91.38 119 LYS A CA 1
ATOM 901 C C . LYS A 1 119 ? -2.390 8.173 16.934 1.00 91.38 119 LYS A C 1
ATOM 903 O O . LYS A 1 119 ? -1.407 8.592 16.338 1.00 91.38 119 LYS A O 1
ATOM 908 N N . LYS A 1 120 ? -2.484 6.918 17.381 1.00 91.25 120 LYS A N 1
ATOM 909 C CA . LYS A 1 120 ? -1.449 5.904 17.150 1.00 91.25 120 LYS A CA 1
ATOM 910 C C . LYS A 1 120 ? -1.300 5.556 15.670 1.00 91.25 120 LYS A C 1
ATOM 912 O O . LYS A 1 120 ? -0.174 5.434 15.218 1.00 91.25 120 LYS A O 1
ATOM 917 N N . LEU A 1 121 ? -2.397 5.450 14.921 1.00 92.56 121 LEU A N 1
ATOM 918 C CA . LEU A 1 121 ? -2.383 5.112 13.491 1.00 92.56 121 LEU A CA 1
ATOM 919 C C . LEU A 1 121 ? -1.969 6.262 12.567 1.00 92.56 121 LEU A C 1
ATOM 921 O O . LEU A 1 121 ? -1.560 6.002 11.440 1.00 92.56 121 LEU A O 1
ATOM 925 N N . GLN A 1 122 ? -2.023 7.515 13.027 1.00 91.06 122 GLN A N 1
ATOM 926 C CA . GLN A 1 122 ? -1.678 8.699 12.229 1.00 91.06 122 GLN A CA 1
ATOM 927 C C . GLN A 1 122 ? -0.344 8.595 11.450 1.00 91.06 122 GLN A C 1
ATOM 929 O O . GLN A 1 122 ? -0.336 8.991 10.280 1.00 91.06 122 GLN A O 1
ATOM 934 N N . PRO A 1 123 ? 0.757 8.050 12.015 1.00 92.12 123 PRO A N 1
ATOM 935 C CA . PRO A 1 123 ? 2.017 7.869 11.294 1.00 92.12 123 PRO A CA 1
ATOM 936 C C . PRO A 1 123 ? 1.917 6.924 10.089 1.00 92.12 123 PRO A C 1
ATOM 938 O O . PRO A 1 123 ? 2.769 6.992 9.214 1.00 92.12 123 PRO A O 1
ATOM 941 N N . LEU A 1 124 ? 0.893 6.065 10.022 1.00 93.81 124 LEU A N 1
ATOM 942 C CA . LEU A 1 124 ? 0.624 5.172 8.891 1.00 93.81 124 LEU A CA 1
ATOM 943 C C . LEU A 1 124 ? -0.432 5.745 7.942 1.00 93.81 124 LEU A C 1
ATOM 945 O O . LEU A 1 124 ? -0.286 5.636 6.728 1.00 93.81 124 LEU A O 1
ATOM 949 N N . THR A 1 125 ? -1.483 6.386 8.464 1.00 93.38 125 THR A N 1
ATOM 950 C CA . THR A 1 125 ? -2.603 6.876 7.642 1.00 93.38 125 THR A CA 1
ATOM 951 C C . THR A 1 125 ? -2.137 7.839 6.544 1.00 93.38 125 THR A C 1
ATOM 953 O O . THR A 1 125 ? -2.476 7.653 5.376 1.00 93.38 125 THR A O 1
ATOM 956 N N . ALA A 1 126 ? -1.329 8.850 6.885 1.00 92.31 126 ALA A N 1
ATOM 957 C CA . ALA A 1 126 ? -0.897 9.861 5.915 1.00 92.31 126 ALA A CA 1
ATOM 958 C C . ALA A 1 126 ? 0.034 9.302 4.811 1.00 92.31 126 ALA A C 1
ATOM 960 O O . ALA A 1 126 ? -0.220 9.566 3.627 1.00 92.31 126 ALA A O 1
ATOM 961 N N . PRO A 1 127 ? 1.063 8.491 5.129 1.00 95.38 127 PRO A N 1
ATOM 962 C CA . PRO A 1 127 ? 1.885 7.865 4.095 1.00 95.38 127 PRO A CA 1
ATOM 963 C C . PRO A 1 127 ? 1.115 6.892 3.190 1.00 95.38 127 PRO A C 1
ATOM 965 O O . PRO A 1 127 ? 1.317 6.895 1.975 1.00 95.38 127 PRO A O 1
ATOM 968 N N . LEU A 1 128 ? 0.169 6.120 3.736 1.00 96.19 128 LEU A N 1
ATOM 969 C CA . LEU A 1 128 ? -0.661 5.217 2.930 1.00 96.19 128 LEU A CA 1
ATOM 970 C C . LEU A 1 128 ? -1.602 5.980 1.991 1.00 96.19 128 LEU A C 1
ATOM 972 O O . LEU A 1 128 ? -1.764 5.594 0.834 1.00 96.19 128 LEU A O 1
ATOM 976 N N . HIS A 1 129 ? -2.166 7.106 2.436 1.00 95.25 129 HIS A N 1
ATOM 977 C CA . HIS A 1 129 ? -2.949 7.977 1.557 1.00 95.25 129 HIS A CA 1
ATOM 978 C C . HIS A 1 129 ? -2.103 8.519 0.401 1.00 95.25 129 HIS A C 1
ATOM 980 O O . HIS A 1 129 ? -2.571 8.505 -0.737 1.00 95.25 129 HIS A O 1
ATOM 986 N N . THR A 1 130 ? -0.853 8.906 0.671 1.00 95.19 130 THR A N 1
ATOM 987 C CA . THR A 1 130 ? 0.102 9.335 -0.365 1.00 95.19 130 THR A CA 1
ATOM 988 C C . THR A 1 130 ? 0.378 8.226 -1.383 1.00 95.19 130 THR A C 1
ATOM 990 O O . THR A 1 130 ? 0.408 8.494 -2.583 1.00 95.19 130 THR A O 1
ATOM 993 N N . CYS A 1 131 ? 0.549 6.979 -0.930 1.00 95.75 131 CYS A N 1
ATOM 994 C CA . CYS A 1 131 ? 0.727 5.835 -1.829 1.00 95.75 131 CYS A CA 1
ATOM 995 C C . CYS A 1 131 ? -0.484 5.669 -2.753 1.00 95.75 131 CYS A C 1
ATOM 997 O O . CYS A 1 131 ? -0.323 5.526 -3.961 1.00 95.75 131 CYS A O 1
ATOM 999 N N . ILE A 1 132 ? -1.697 5.759 -2.204 1.00 95.19 132 ILE A N 1
ATOM 1000 C CA . ILE A 1 132 ? -2.931 5.651 -2.990 1.00 95.19 132 ILE A CA 1
ATOM 1001 C C . ILE A 1 132 ? -3.049 6.805 -3.994 1.00 95.19 132 ILE A C 1
ATOM 1003 O O . ILE A 1 132 ? -3.354 6.552 -5.153 1.00 95.19 132 ILE A O 1
ATOM 1007 N N . ASP A 1 133 ? -2.721 8.045 -3.609 1.00 93.94 133 ASP A N 1
ATOM 1008 C CA . ASP A 1 133 ? -2.774 9.219 -4.501 1.00 93.94 133 ASP A CA 1
ATOM 1009 C C . ASP A 1 133 ? -1.875 9.067 -5.732 1.00 93.94 133 ASP A C 1
ATOM 1011 O O . ASP A 1 133 ? -2.168 9.597 -6.801 1.00 93.94 133 ASP A O 1
ATOM 1015 N N . ARG A 1 134 ? -0.761 8.345 -5.607 1.00 92.81 134 ARG A N 1
ATOM 1016 C CA . ARG A 1 134 ? 0.132 8.081 -6.741 1.00 92.81 134 ARG A CA 1
ATOM 1017 C C . ARG A 1 134 ? -0.495 7.124 -7.755 1.00 92.81 134 ARG A C 1
ATOM 1019 O O . ARG A 1 134 ? -0.181 7.214 -8.939 1.00 92.81 134 ARG A O 1
ATOM 1026 N N . LEU A 1 135 ? -1.407 6.255 -7.317 1.00 90.50 135 LEU A N 1
ATOM 1027 C CA . LEU A 1 135 ? -2.149 5.338 -8.187 1.00 90.50 135 LEU A CA 1
ATOM 1028 C C . LEU A 1 135 ? -3.342 6.013 -8.885 1.00 90.50 135 LEU A C 1
ATOM 1030 O O . LEU A 1 135 ? -3.844 5.486 -9.875 1.00 90.50 135 LEU A O 1
ATOM 1034 N N . THR A 1 136 ? -3.793 7.170 -8.390 1.00 73.69 136 THR A N 1
ATOM 1035 C CA . THR A 1 136 ? -4.948 7.901 -8.942 1.00 73.69 136 THR A CA 1
ATOM 1036 C C . THR A 1 136 ? -4.549 8.922 -10.012 1.00 73.69 136 THR A C 1
ATOM 1038 O O . THR A 1 136 ? -5.295 9.156 -10.956 1.00 73.69 136 THR A O 1
ATOM 1041 N N . ARG A 1 137 ? -3.348 9.513 -9.915 1.00 59.00 137 ARG A N 1
ATOM 1042 C CA . ARG A 1 137 ? -2.889 10.617 -10.787 1.00 59.00 137 ARG A CA 1
ATOM 1043 C C . ARG A 1 137 ? -2.268 10.186 -12.127 1.00 59.00 137 ARG A C 1
ATOM 1045 O O . ARG A 1 137 ? -1.628 10.998 -12.780 1.00 59.00 137 ARG A O 1
ATOM 1052 N N . GLY A 1 138 ? -2.434 8.927 -12.536 1.00 52.47 138 GLY A N 1
ATOM 1053 C CA . GLY A 1 138 ? -1.887 8.390 -13.793 1.00 52.47 138 GLY A CA 1
ATOM 1054 C C . GLY A 1 138 ? -2.756 8.604 -15.040 1.00 52.47 138 GLY A C 1
ATOM 1055 O O . GLY A 1 138 ? -2.379 8.142 -16.111 1.00 52.47 138 GLY A O 1
ATOM 1056 N N . THR A 1 139 ? -3.915 9.256 -14.913 1.00 40.81 139 THR A N 1
ATOM 1057 C CA . THR A 1 139 ? -4.871 9.489 -16.011 1.00 40.81 139 THR A CA 1
ATOM 1058 C C . THR A 1 139 ? -5.167 10.979 -16.194 1.00 40.81 139 THR A C 1
ATOM 1060 O O . THR A 1 139 ? -6.309 11.411 -16.027 1.00 40.81 139 THR A O 1
ATOM 1063 N N . ALA A 1 140 ? -4.140 11.769 -16.499 1.00 31.97 140 ALA A N 1
ATOM 1064 C CA . ALA A 1 140 ? -4.292 13.117 -17.042 1.00 31.97 140 ALA A CA 1
ATOM 1065 C C . ALA A 1 140 ? -3.318 13.304 -18.205 1.00 31.97 140 ALA A C 1
ATOM 1067 O O . ALA A 1 140 ? -2.124 12.983 -18.009 1.00 31.97 140 ALA A O 1
#

Radius of gyration: 14.88 Å; chains: 1; bounding box: 31×27×44 Å

Sequence (140 aa):
PWAETLTAASSSQGQAFLDTFRQVMVKPPNQDVVALALDAVRAHLSRVRPEGDPDLDYPALVAEAAEYTARDRRACECVDLMPGLRGQIESLRILSGLGYGVLRPVLRDSTAIGSLMRKKLQPLTAPLHTCIDRLTRGTA

Foldseek 3Di:
DLVVLLCCCQDPVNVVLLVVLLVCLQWPQDDVSVQVSLVVLLVSLVVLPVVAAPLAAQVVLLVVLLVCCVPVPVSVVVCVVPVLCSLLSSLSSSSNNGHVSNCCVQPVPDPDGGPRSSVSSVVPSVVNVVSSVSSNPPPD

Secondary structure (DSSP, 8-state):
-HHHHHHHHHSHHHHHHHHHHHHHHHS-SSHHHHHHHHHHHHHHTGGG-TT------HHHHHHHHHHHHHH-HHHHHHHHH-GGGHHHHHHHHHHTT-SHHHHHHHHTT----HHHHHHHHHHHHHHHHHHHHHHHTT--

pLDDT: mean 92.02, std 9.17, range [31.97, 98.38]